Protein AF-0000000077001572 (afdb_homodimer)

Structure (mmCIF, N/CA/C/O backbone):
data_AF-0000000077001572-model_v1
#
loop_
_entity.id
_entity.type
_entity.pdbx_description
1 polymer 'CopG-like DNA-binding protein'
#
loop_
_atom_site.group_PDB
_atom_site.id
_atom_site.type_symbol
_atom_site.label_atom_id
_atom_site.label_alt_id
_atom_site.label_comp_id
_atom_site.label_asym_id
_atom_site.label_entity_id
_atom_site.label_seq_id
_atom_site.pdbx_PDB_ins_code
_atom_site.Cartn_x
_atom_site.Cartn_y
_atom_site.Cartn_z
_atom_site.occupancy
_atom_site.B_iso_or_equiv
_atom_site.auth_seq_id
_atom_site.auth_comp_id
_atom_site.auth_asym_id
_atom_site.auth_atom_id
_atom_site.pdbx_PDB_model_num
ATOM 1 N N . MET A 1 1 ? -14.656 7.445 -9.922 1 76.44 1 MET A N 1
ATOM 2 C CA . MET A 1 1 ? -13.742 8.422 -10.508 1 76.44 1 MET A CA 1
ATOM 3 C C . MET A 1 1 ? -12.438 7.766 -10.93 1 76.44 1 MET A C 1
ATOM 5 O O . MET A 1 1 ? -11.992 6.805 -10.297 1 76.44 1 MET A O 1
ATOM 9 N N . THR A 1 2 ? -11.992 8.07 -12.156 1 86.38 2 THR A N 1
ATOM 10 C CA . THR A 1 2 ? -10.766 7.516 -12.711 1 86.38 2 THR A CA 1
ATOM 11 C C . THR A 1 2 ? -9.586 8.445 -12.461 1 86.38 2 THR A C 1
ATOM 13 O O . THR A 1 2 ? -9.711 9.664 -12.594 1 86.38 2 THR A O 1
ATOM 16 N N . ILE A 1 3 ? -8.57 7.859 -11.906 1 86.81 3 ILE A N 1
ATOM 17 C CA . ILE A 1 3 ? -7.363 8.641 -11.656 1 86.81 3 ILE A CA 1
ATOM 18 C C . ILE A 1 3 ? -6.211 8.086 -12.492 1 86.81 3 ILE A C 1
ATOM 20 O O . ILE A 1 3 ? -6.059 6.871 -12.633 1 86.81 3 ILE A O 1
ATOM 24 N N . SER A 1 4 ? -5.477 9.047 -13.078 1 87.38 4 SER A N 1
ATOM 25 C CA . SER A 1 4 ? -4.301 8.68 -13.859 1 87.38 4 SER A CA 1
ATOM 26 C C . SER A 1 4 ? -3.023 8.828 -13.047 1 87.38 4 SER A C 1
ATOM 28 O O . SER A 1 4 ? -2.791 9.883 -12.438 1 87.38 4 SER A O 1
ATOM 30 N N . ILE A 1 5 ? -2.264 7.727 -13.078 1 87.5 5 ILE A N 1
ATOM 31 C CA . ILE A 1 5 ? -1.011 7.781 -12.336 1 87.5 5 ILE A CA 1
ATOM 32 C C . ILE A 1 5 ? 0.145 7.352 -13.234 1 87.5 5 ILE A C 1
ATOM 34 O O . ILE A 1 5 ? 0.002 6.426 -14.039 1 87.5 5 ILE A O 1
ATOM 38 N N . ARG A 1 6 ? 1.185 8.133 -13.133 1 89 6 ARG A N 1
ATOM 39 C CA . ARG A 1 6 ? 2.408 7.746 -13.82 1 89 6 ARG A CA 1
ATOM 40 C C . ARG A 1 6 ? 3.271 6.844 -12.945 1 89 6 ARG A C 1
ATOM 42 O O . ARG A 1 6 ? 3.658 7.234 -11.844 1 89 6 ARG A O 1
ATOM 49 N N . LEU A 1 7 ? 3.453 5.574 -13.461 1 90.75 7 LEU A N 1
ATOM 50 C CA . LEU A 1 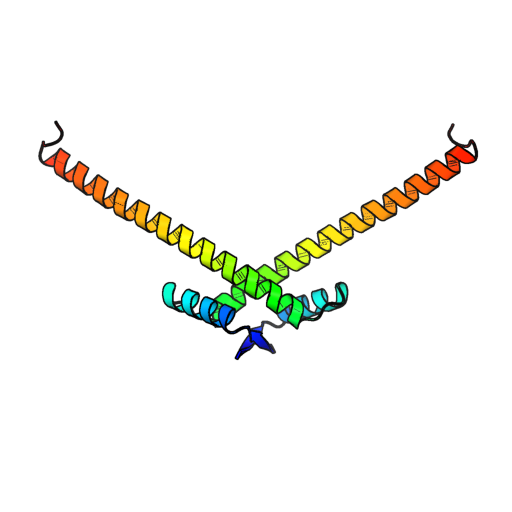7 ? 4.324 4.637 -12.758 1 90.75 7 LEU A CA 1
ATOM 51 C C . LEU A 1 7 ? 5.648 4.473 -13.492 1 90.75 7 LEU A C 1
ATOM 53 O O . LEU A 1 7 ? 5.672 4.316 -14.719 1 90.75 7 LEU A O 1
ATOM 57 N N . PRO A 1 8 ? 6.719 4.582 -12.641 1 92.06 8 PRO A N 1
ATOM 58 C CA . PRO A 1 8 ? 7.984 4.18 -13.266 1 92.06 8 PRO A CA 1
ATOM 59 C C . PRO A 1 8 ? 7.895 2.818 -13.945 1 92.06 8 PRO A C 1
ATOM 61 O O . PRO A 1 8 ? 7.16 1.938 -13.484 1 92.06 8 PRO A O 1
ATOM 64 N N . SER A 1 9 ? 8.664 2.635 -15.008 1 93.62 9 SER A N 1
ATOM 65 C CA . SER A 1 9 ? 8.633 1.415 -15.812 1 93.62 9 SER A CA 1
ATOM 66 C C . SER A 1 9 ? 8.898 0.183 -14.953 1 93.62 9 SER A C 1
ATOM 68 O O . SER A 1 9 ? 8.297 -0.87 -15.164 1 93.62 9 SER A O 1
ATOM 70 N N . GLU A 1 10 ? 9.789 0.346 -14 1 94.75 10 GLU A N 1
ATOM 71 C CA . GLU A 1 10 ? 10.141 -0.772 -13.125 1 94.75 10 GLU A CA 1
ATOM 72 C C . GLU A 1 10 ? 8.945 -1.212 -12.289 1 94.75 10 GLU A C 1
ATOM 74 O O . GLU A 1 10 ? 8.672 -2.408 -12.164 1 94.75 10 GLU A O 1
ATOM 79 N N . LEU A 1 11 ? 8.195 -0.281 -11.758 1 94.38 11 LEU A N 1
ATOM 80 C CA . LEU A 1 11 ? 7.035 -0.6 -10.93 1 94.38 11 LEU A CA 1
ATOM 81 C C . LEU A 1 11 ? 5.918 -1.215 -11.766 1 94.38 11 LEU A C 1
ATOM 83 O O . LEU A 1 11 ? 5.234 -2.137 -11.32 1 94.38 11 LEU A O 1
ATOM 87 N N . GLU A 1 12 ? 5.785 -0.648 -12.914 1 94.38 12 GLU A N 1
ATOM 88 C CA . GLU A 1 12 ? 4.801 -1.218 -13.828 1 94.38 12 GLU A CA 1
ATOM 89 C C . GLU A 1 12 ? 5.137 -2.668 -14.164 1 94.38 12 GLU A C 1
ATOM 91 O O . GLU A 1 12 ? 4.246 -3.52 -14.219 1 94.38 12 GLU A O 1
ATOM 96 N N . ALA A 1 13 ? 6.375 -2.941 -14.422 1 95.75 13 ALA A N 1
ATOM 97 C CA . ALA A 1 13 ? 6.82 -4.297 -14.734 1 95.75 13 ALA A CA 1
ATOM 98 C C . ALA A 1 13 ? 6.566 -5.242 -13.562 1 95.75 13 ALA A C 1
ATOM 100 O O . ALA A 1 13 ? 6.133 -6.379 -13.766 1 95.75 13 ALA A O 1
ATOM 101 N N . ARG A 1 14 ? 6.836 -4.738 -12.414 1 96.81 14 ARG A N 1
ATOM 102 C CA . ARG A 1 14 ? 6.621 -5.547 -11.219 1 96.81 14 ARG A CA 1
ATOM 103 C C . ARG A 1 14 ? 5.141 -5.844 -11.016 1 96.81 14 ARG A C 1
ATOM 105 O O . ARG A 1 14 ? 4.766 -6.969 -10.672 1 96.81 14 ARG A O 1
ATOM 112 N N . LEU A 1 15 ? 4.301 -4.852 -11.25 1 96.44 15 LEU A N 1
ATOM 113 C CA . LEU A 1 15 ? 2.854 -5.027 -11.172 1 96.44 15 LEU A CA 1
ATOM 114 C C . LEU A 1 15 ? 2.371 -6.051 -12.195 1 96.44 15 LEU A C 1
ATOM 116 O O . LEU A 1 15 ? 1.554 -6.918 -11.875 1 96.44 15 LEU A O 1
ATOM 120 N N . ASN A 1 16 ? 2.912 -5.98 -13.406 1 96.06 16 ASN A N 1
ATOM 121 C CA . ASN A 1 16 ? 2.572 -6.926 -14.461 1 96.06 16 ASN A CA 1
ATOM 122 C C . ASN A 1 16 ? 2.959 -8.352 -14.086 1 96.06 16 ASN A C 1
ATOM 124 O O . ASN A 1 16 ? 2.189 -9.289 -14.305 1 96.06 16 ASN A O 1
ATOM 128 N N . ASN A 1 17 ? 4.152 -8.484 -13.562 1 96.62 17 ASN A N 1
ATOM 129 C CA . ASN A 1 17 ? 4.641 -9.797 -13.164 1 96.62 17 ASN A CA 1
ATOM 130 C C . ASN A 1 17 ? 3.787 -10.406 -12.055 1 96.62 17 ASN A C 1
ATOM 132 O O . ASN A 1 17 ? 3.482 -11.602 -12.078 1 96.62 17 ASN A O 1
ATOM 136 N N . LEU A 1 18 ? 3.426 -9.555 -11.062 1 96.19 18 LEU A N 1
ATOM 137 C CA . LEU A 1 18 ? 2.562 -10 -9.977 1 96.19 18 LEU A CA 1
ATOM 138 C C . LEU A 1 18 ? 1.222 -10.492 -10.508 1 96.19 18 LEU A C 1
ATOM 140 O O . LEU A 1 18 ? 0.739 -11.555 -10.102 1 96.19 18 LEU A O 1
ATOM 144 N N . ALA A 1 19 ? 0.628 -9.719 -11.414 1 96.12 19 ALA A N 1
ATOM 145 C CA . ALA A 1 19 ? -0.65 -10.086 -12.016 1 96.12 19 ALA A CA 1
ATOM 146 C C . ALA A 1 19 ? -0.542 -11.398 -12.781 1 96.12 19 ALA A C 1
ATOM 148 O O . ALA A 1 19 ? -1.383 -12.289 -12.617 1 96.12 19 ALA A O 1
ATOM 149 N N . LEU A 1 20 ? 0.527 -11.609 -13.555 1 95.62 20 LEU A N 1
ATOM 150 C CA . LEU A 1 20 ? 0.755 -12.797 -14.375 1 95.62 20 LEU A CA 1
ATOM 151 C C . LEU A 1 20 ? 0.954 -14.031 -13.508 1 95.62 20 LEU A C 1
ATOM 153 O O . LEU A 1 20 ? 0.331 -15.07 -13.742 1 95.62 20 LEU A O 1
ATOM 157 N N . LYS A 1 21 ? 1.735 -13.859 -12.469 1 93.75 21 LYS A N 1
ATOM 158 C CA . LYS A 1 21 ? 2.09 -14.992 -11.617 1 93.75 21 LYS A CA 1
ATOM 159 C C . LYS A 1 21 ? 0.885 -15.469 -10.812 1 93.75 21 LYS A C 1
ATOM 161 O O . LYS A 1 21 ? 0.772 -16.656 -10.5 1 93.75 21 LYS A O 1
ATOM 166 N N . THR A 1 22 ? -0.091 -14.562 -10.523 1 93.44 22 THR A N 1
ATOM 167 C CA . THR A 1 22 ? -1.179 -14.906 -9.609 1 93.44 22 THR A CA 1
ATOM 168 C C . THR A 1 22 ? -2.48 -15.109 -10.375 1 93.44 22 THR A C 1
ATOM 170 O O . THR A 1 22 ? -3.479 -15.562 -9.812 1 93.44 22 THR A O 1
ATOM 173 N N . GLY A 1 23 ? -2.562 -14.711 -11.68 1 95.31 23 GLY A N 1
ATOM 174 C CA . GLY A 1 23 ? -3.773 -14.812 -12.477 1 95.31 23 GLY A CA 1
ATOM 175 C C . GLY A 1 23 ? -4.797 -13.742 -12.148 1 95.31 23 GLY A C 1
ATOM 176 O O . GLY A 1 23 ? -5.98 -13.898 -12.453 1 95.31 23 GLY A O 1
ATOM 177 N N . ARG A 1 24 ? -4.324 -12.797 -11.43 1 94.75 24 ARG A N 1
ATOM 178 C CA . ARG A 1 24 ? -5.18 -11.656 -11.141 1 94.75 24 ARG A CA 1
ATOM 179 C C . ARG A 1 24 ? -4.922 -10.516 -12.117 1 94.75 24 ARG A C 1
ATOM 181 O O . ARG A 1 24 ? -3.973 -10.562 -12.906 1 94.75 24 ARG A O 1
ATOM 188 N N . THR A 1 25 ? -5.738 -9.523 -12.039 1 94.31 25 THR A N 1
ATOM 189 C CA . THR A 1 25 ? -5.559 -8.375 -12.922 1 94.31 25 THR A CA 1
ATOM 190 C C . THR A 1 25 ? -4.734 -7.293 -12.234 1 94.31 25 THR A C 1
ATOM 192 O O . THR A 1 25 ? -4.688 -7.227 -11.008 1 94.31 25 THR A O 1
ATOM 195 N N . LYS A 1 26 ? -4.152 -6.488 -13.008 1 94.19 26 LYS A N 1
ATOM 196 C CA . LYS A 1 26 ? -3.463 -5.312 -12.477 1 94.19 26 LYS A CA 1
ATOM 197 C C . LYS A 1 26 ? -4.422 -4.418 -11.695 1 94.19 26 LYS A C 1
ATOM 199 O O . LYS A 1 26 ? -4.066 -3.885 -10.648 1 94.19 26 LYS A O 1
ATOM 204 N N . SER A 1 27 ? -5.625 -4.305 -12.203 1 91.5 27 SER A N 1
ATOM 205 C CA . SER A 1 27 ? -6.637 -3.467 -11.562 1 91.5 27 SER A CA 1
ATOM 206 C C . SER A 1 27 ? -6.98 -3.982 -10.172 1 91.5 27 SER A C 1
ATOM 208 O O . SER A 1 27 ? -7.215 -3.193 -9.25 1 91.5 27 SER A O 1
ATOM 210 N N . PHE A 1 28 ? -7.066 -5.234 -10.008 1 93.5 28 PHE A N 1
ATOM 211 C CA . PHE A 1 28 ? -7.316 -5.848 -8.711 1 93.5 28 PHE A CA 1
ATOM 212 C C . PHE A 1 28 ? -6.234 -5.461 -7.711 1 93.5 28 PHE A C 1
ATOM 214 O O . PHE A 1 28 ? -6.539 -5.004 -6.605 1 93.5 28 PHE A O 1
ATOM 221 N N . TYR A 1 29 ? -4.977 -5.633 -8.023 1 95.25 29 TYR A N 1
ATOM 222 C CA . TYR A 1 29 ? -3.861 -5.344 -7.133 1 95.25 29 TYR A CA 1
ATOM 223 C C . TYR A 1 29 ? -3.799 -3.859 -6.801 1 95.25 29 TYR A C 1
ATOM 225 O O . TYR A 1 29 ? -3.547 -3.482 -5.652 1 95.25 29 TYR A O 1
ATOM 233 N N . LEU A 1 30 ? -4.008 -3.053 -7.805 1 94.75 30 LEU A N 1
ATOM 234 C CA . LEU A 1 30 ? -3.967 -1.613 -7.566 1 94.75 30 LEU A CA 1
ATOM 235 C C . LEU A 1 30 ? -5.055 -1.194 -6.582 1 94.75 30 LEU A C 1
ATOM 237 O O . LEU A 1 30 ? -4.812 -0.375 -5.695 1 94.75 30 LEU A O 1
ATOM 241 N N . ARG A 1 31 ? -6.184 -1.747 -6.715 1 92.75 31 ARG A N 1
ATOM 242 C CA . ARG A 1 31 ? -7.273 -1.432 -5.797 1 92.75 31 ARG A CA 1
ATOM 243 C C . ARG A 1 31 ? -6.926 -1.848 -4.371 1 92.75 31 ARG A C 1
ATOM 245 O O . ARG A 1 31 ? -7.102 -1.069 -3.432 1 92.75 31 ARG A O 1
ATOM 252 N N . GLU A 1 32 ? -6.465 -3.074 -4.297 1 94.94 32 GLU A N 1
ATOM 253 C CA . GLU A 1 32 ? -6.102 -3.6 -2.984 1 94.94 32 GLU A CA 1
ATOM 254 C C . GLU A 1 32 ? -4.973 -2.787 -2.357 1 94.94 32 GLU A C 1
ATOM 256 O O . GLU A 1 32 ? -5.027 -2.453 -1.172 1 94.94 32 GLU A O 1
ATOM 261 N N . ILE A 1 33 ? -3.984 -2.543 -3.15 1 97.06 33 ILE A N 1
ATOM 262 C CA . ILE A 1 33 ? -2.799 -1.828 -2.693 1 97.06 33 ILE A CA 1
ATOM 263 C C . ILE A 1 33 ? -3.18 -0.409 -2.275 1 97.06 33 ILE A C 1
ATOM 265 O O . ILE A 1 33 ? -2.771 0.062 -1.213 1 97.06 33 ILE A O 1
ATOM 269 N N . ILE A 1 34 ? -3.977 0.235 -3.061 1 96.31 34 ILE A N 1
ATOM 270 C CA . ILE A 1 34 ? -4.332 1.624 -2.787 1 96.31 34 ILE A CA 1
ATOM 271 C C . ILE A 1 34 ? -5.219 1.696 -1.546 1 96.31 34 ILE A C 1
ATOM 273 O O . ILE A 1 34 ? -5.02 2.553 -0.682 1 96.31 34 ILE A O 1
ATOM 277 N N . GLU A 1 35 ? -6.203 0.838 -1.411 1 96.38 35 GLU A N 1
ATOM 278 C CA . GLU A 1 35 ? -7.078 0.814 -0.244 1 96.38 35 GLU A CA 1
ATOM 279 C C . GLU A 1 35 ? -6.285 0.599 1.04 1 96.38 35 GLU A C 1
ATOM 281 O O . GLU A 1 35 ? -6.441 1.347 2.008 1 96.38 35 GLU A O 1
ATOM 286 N N . GLN A 1 36 ? -5.406 -0.374 1.039 1 97 36 GLN A N 1
ATOM 287 C CA . GLN A 1 36 ? -4.586 -0.673 2.209 1 97 36 GLN A CA 1
ATOM 288 C C . GLN A 1 36 ? -3.582 0.444 2.477 1 97 36 GLN A C 1
ATOM 290 O O . GLN A 1 36 ? -3.326 0.793 3.631 1 97 36 GLN A O 1
ATOM 295 N N . GLY A 1 37 ? -3.002 0.96 1.4 1 97.5 37 GLY A N 1
ATOM 296 C CA . GLY A 1 37 ? -2.021 2.027 1.525 1 97.5 37 GLY A CA 1
ATOM 297 C C . GLY A 1 37 ? -2.6 3.307 2.098 1 97.5 37 GLY A C 1
ATOM 298 O O . GLY A 1 37 ? -1.956 3.979 2.906 1 97.5 37 GLY A O 1
ATOM 299 N N . ILE A 1 38 ? -3.836 3.621 1.69 1 96.88 38 ILE A N 1
ATOM 300 C CA . ILE A 1 38 ? -4.508 4.793 2.24 1 96.88 38 ILE A CA 1
ATOM 301 C C . ILE A 1 38 ? -4.766 4.586 3.73 1 96.88 38 ILE A C 1
ATOM 303 O O . ILE A 1 38 ? -4.523 5.484 4.539 1 96.88 38 ILE A O 1
ATOM 307 N N . GLU A 1 39 ? -5.266 3.459 4.129 1 96.5 39 GLU A N 1
ATOM 308 C CA . GLU A 1 39 ? -5.504 3.141 5.531 1 96.5 39 GLU A CA 1
ATOM 309 C C . GLU A 1 39 ? -4.227 3.27 6.352 1 96.5 39 GLU A C 1
ATOM 311 O O . GLU A 1 39 ? -4.23 3.865 7.434 1 96.5 39 GLU A O 1
ATOM 316 N N . ASP A 1 40 ? -3.104 2.754 5.836 1 96.69 40 ASP A N 1
ATOM 317 C CA . ASP A 1 40 ? -1.814 2.814 6.52 1 96.69 40 ASP A CA 1
ATOM 318 C C . ASP A 1 40 ? -1.339 4.258 6.668 1 96.69 40 ASP A C 1
ATOM 320 O O . ASP A 1 40 ? -0.847 4.648 7.73 1 96.69 40 ASP A O 1
ATOM 324 N N . ALA A 1 41 ? -1.495 4.988 5.609 1 95.94 41 ALA A N 1
ATOM 325 C CA . ALA A 1 41 ? -1.074 6.387 5.625 1 95.94 41 ALA A CA 1
ATOM 326 C C . ALA A 1 41 ? -1.91 7.199 6.609 1 95.94 41 ALA A C 1
ATOM 328 O O . ALA A 1 41 ? -1.379 8.047 7.336 1 95.94 41 ALA A O 1
ATOM 329 N N . GLU A 1 42 ? -3.23 6.926 6.617 1 95.88 42 GLU A N 1
ATOM 330 C CA . GLU A 1 42 ? -4.117 7.613 7.551 1 95.88 42 GLU A CA 1
ATO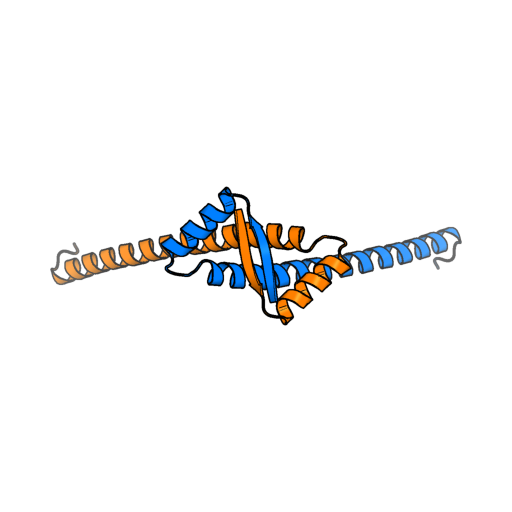M 331 C C . GLU A 1 42 ? -3.762 7.281 9 1 95.88 42 GLU A C 1
ATOM 333 O O . GLU 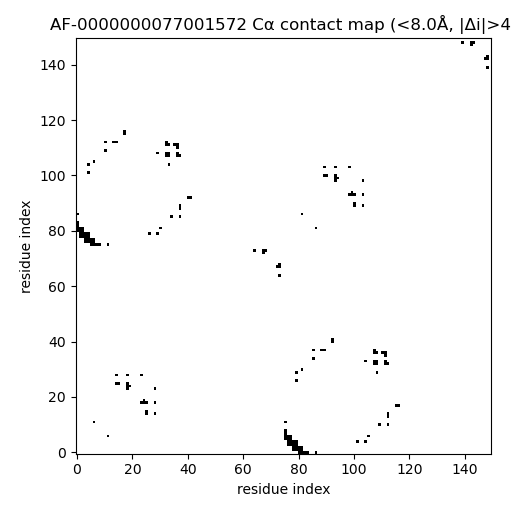A 1 42 ? -3.748 8.164 9.859 1 95.88 42 GLU A O 1
ATOM 338 N N . ASP A 1 43 ? -3.461 6.016 9.227 1 95.44 43 ASP A N 1
ATOM 339 C CA . ASP A 1 43 ? -3.088 5.578 10.57 1 95.44 43 ASP A CA 1
ATOM 340 C C . ASP A 1 43 ? -1.792 6.246 11.031 1 95.44 43 ASP A C 1
ATOM 342 O O . ASP A 1 43 ? -1.679 6.672 12.18 1 95.44 43 ASP A O 1
ATOM 346 N N . TYR A 1 44 ? -0.87 6.23 10.148 1 92.81 44 TYR A N 1
ATOM 347 C CA . TYR A 1 44 ? 0.409 6.863 10.445 1 92.81 44 TYR A CA 1
ATOM 348 C C . TYR A 1 44 ? 0.229 8.344 10.75 1 92.81 44 TYR A C 1
ATOM 350 O O . TYR A 1 44 ? 0.807 8.867 11.703 1 92.81 44 TYR A O 1
ATOM 358 N N . TYR A 1 45 ? -0.595 9.016 9.93 1 91.94 45 TYR A N 1
ATOM 359 C CA . TYR A 1 45 ? -0.836 10.445 10.117 1 91.94 45 TYR A CA 1
ATOM 360 C C . TYR A 1 45 ? -1.521 10.711 11.453 1 91.94 45 TYR A C 1
ATOM 362 O O . TYR A 1 45 ? -1.145 11.633 12.18 1 91.94 45 TYR A O 1
ATOM 370 N N . LEU A 1 46 ? -2.5 9.906 11.781 1 90.06 46 LEU A N 1
ATOM 371 C CA . LEU A 1 46 ? -3.215 10.047 13.047 1 90.06 46 LEU A CA 1
ATOM 372 C C . LEU A 1 46 ? -2.275 9.836 14.227 1 90.06 46 LEU A C 1
ATOM 374 O O . LEU A 1 46 ? -2.328 10.586 15.211 1 90.06 46 LEU A O 1
ATOM 378 N N . ALA A 1 47 ? -1.434 8.891 14.156 1 91.12 47 ALA A N 1
ATOM 379 C CA . ALA A 1 47 ? -0.465 8.617 15.211 1 91.12 47 ALA A CA 1
ATOM 380 C C . ALA A 1 47 ? 0.513 9.781 15.375 1 91.12 47 ALA A C 1
ATOM 382 O O . ALA A 1 47 ? 0.851 10.164 16.5 1 91.12 47 ALA A O 1
ATOM 383 N N . SER A 1 48 ? 0.914 10.312 14.266 1 89.56 48 SER A N 1
ATOM 384 C CA . SER A 1 48 ? 1.837 11.438 14.289 1 89.56 48 SER A CA 1
ATOM 385 C C . SER A 1 48 ? 1.189 12.672 14.906 1 89.56 48 SER A C 1
ATOM 387 O O . SER A 1 48 ? 1.837 13.414 15.656 1 89.56 48 SER A O 1
ATOM 389 N N . GLN A 1 49 ? -0.058 12.867 14.57 1 88.25 49 GLN A N 1
ATOM 390 C CA . GLN A 1 49 ? -0.785 14 15.141 1 88.25 49 GLN A CA 1
ATOM 391 C C . GLN A 1 49 ? -0.901 13.875 16.656 1 88.25 49 GLN A C 1
ATOM 393 O O . GLN A 1 49 ? -0.765 14.867 17.375 1 88.25 49 GLN A O 1
ATOM 398 N N . VAL A 1 50 ? -1.132 12.664 17.094 1 85.94 50 VAL A N 1
ATOM 399 C CA . VAL A 1 50 ? -1.267 12.414 18.516 1 85.94 50 VAL A CA 1
ATOM 400 C C . VAL A 1 50 ? 0.067 12.672 19.219 1 85.94 50 VAL A C 1
ATOM 402 O O . VAL A 1 50 ? 0.108 13.305 20.281 1 85.94 50 VAL A O 1
ATOM 405 N N . ARG A 1 51 ? 1.041 12.211 18.594 1 86.88 51 ARG A N 1
ATOM 406 C CA . ARG A 1 51 ? 2.375 12.406 19.156 1 86.88 51 ARG A CA 1
ATOM 407 C C . ARG A 1 51 ? 2.727 13.891 19.219 1 86.88 51 ARG A C 1
ATOM 409 O O . ARG A 1 51 ? 3.311 14.352 20.203 1 86.88 51 ARG A O 1
ATOM 416 N N . GLU A 1 52 ? 2.365 14.578 18.234 1 86.69 52 GLU A N 1
ATOM 417 C CA . GLU A 1 52 ? 2.635 16.016 18.188 1 86.69 52 GLU A CA 1
ATOM 418 C C . GLU A 1 52 ? 1.851 16.75 19.281 1 86.69 52 GLU A C 1
ATOM 420 O O . GLU A 1 52 ? 2.379 17.656 19.922 1 86.69 52 GLU A O 1
ATOM 425 N N . ARG A 1 53 ? 0.647 16.328 19.453 1 87.31 53 ARG A N 1
ATOM 426 C CA . ARG A 1 53 ? -0.185 16.938 20.484 1 87.31 53 ARG A CA 1
ATOM 427 C C . ARG A 1 53 ? 0.38 16.656 21.875 1 87.31 53 ARG A C 1
ATOM 429 O O . ARG A 1 53 ? 0.393 17.547 22.734 1 87.31 53 ARG A O 1
ATOM 436 N N . ILE A 1 54 ? 0.865 15.453 22.062 1 85.94 54 ILE A N 1
ATOM 437 C CA . ILE A 1 54 ? 1.462 15.078 23.328 1 85.94 54 ILE A CA 1
ATOM 438 C C . ILE A 1 54 ? 2.727 15.898 23.578 1 85.94 54 ILE A C 1
ATOM 440 O O . ILE A 1 54 ? 2.934 16.422 24.672 1 85.94 54 ILE A O 1
ATOM 444 N N . ARG A 1 55 ? 3.502 16.062 22.562 1 85.88 55 ARG A N 1
ATOM 445 C CA . ARG A 1 55 ? 4.746 16.812 22.641 1 85.88 55 ARG A CA 1
ATOM 446 C C . ARG A 1 55 ? 4.473 18.281 22.953 1 85.88 55 ARG A C 1
ATOM 448 O O . ARG A 1 55 ? 5.16 18.891 23.781 1 85.88 55 ARG A O 1
ATOM 455 N N . LYS A 1 56 ? 3.533 18.875 22.266 1 86.75 56 LYS A N 1
ATOM 456 C CA . LYS A 1 56 ? 3.174 20.266 22.484 1 86.75 56 LYS A CA 1
ATOM 457 C C . LYS A 1 56 ? 2.586 20.469 23.891 1 86.75 56 LYS A C 1
ATOM 459 O O . LYS A 1 56 ? 2.855 21.469 24.547 1 86.75 56 LYS A O 1
ATOM 464 N N . GLY A 1 57 ? 1.744 19.484 24.203 1 83.44 57 GLY A N 1
ATOM 465 C CA . GLY A 1 57 ? 1.214 19.547 25.547 1 83.44 57 GLY A CA 1
ATOM 466 C C . GLY A 1 57 ? 2.287 19.438 26.625 1 83.44 57 GLY A C 1
ATOM 467 O O . GLY A 1 57 ? 2.27 20.188 27.609 1 83.44 57 GLY A O 1
ATOM 468 N N . ASN A 1 58 ? 3.16 18.516 26.469 1 79.44 58 ASN A N 1
ATOM 469 C CA . ASN A 1 58 ? 4.27 18.359 27.391 1 79.44 58 ASN A CA 1
ATOM 470 C C . ASN A 1 58 ? 5.184 19.578 27.406 1 79.44 58 ASN A C 1
ATOM 472 O O . ASN A 1 58 ? 5.68 19.984 28.453 1 79.44 58 ASN A O 1
ATOM 476 N N . ALA A 1 59 ? 5.379 20.109 26.281 1 79.62 59 ALA A N 1
ATOM 477 C CA . ALA A 1 59 ? 6.191 21.328 26.188 1 79.62 59 ALA A CA 1
ATOM 478 C C . ALA A 1 59 ? 5.547 22.484 26.938 1 79.62 59 ALA A C 1
ATOM 480 O O . ALA A 1 59 ? 6.242 23.25 27.609 1 79.62 59 ALA A O 1
ATOM 481 N N . THR A 1 60 ? 4.281 22.562 26.797 1 81.12 60 THR A N 1
ATOM 482 C CA . THR A 1 60 ? 3.535 23.594 27.516 1 81.12 60 THR A CA 1
ATOM 483 C C . THR A 1 60 ? 3.607 23.359 29.016 1 81.12 60 THR A C 1
ATOM 485 O O . THR A 1 60 ? 3.775 24.297 29.797 1 81.12 60 THR A O 1
ATOM 488 N N . PHE A 1 61 ? 3.547 22.094 29.344 1 77 61 PHE A N 1
ATOM 489 C CA . P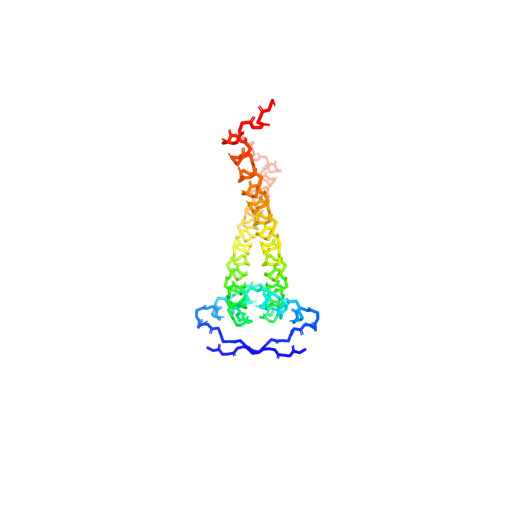HE A 1 61 ? 3.615 21.734 30.766 1 77 61 PHE A CA 1
ATOM 490 C C . PHE A 1 61 ? 5.008 22 31.312 1 77 61 PHE A C 1
ATOM 492 O O . PHE A 1 61 ? 5.148 22.531 32.438 1 77 61 PHE A O 1
ATOM 499 N N . TYR A 1 62 ? 5.918 21.719 30.688 1 73.81 62 TYR A N 1
ATOM 500 C CA . TYR A 1 62 ? 7.289 21.953 31.125 1 73.81 62 TYR A CA 1
ATOM 501 C C . TYR A 1 62 ? 7.57 23.453 31.219 1 73.81 62 TYR A C 1
ATOM 503 O O . TYR A 1 62 ? 8.211 23.906 32.188 1 73.81 62 TYR A O 1
ATOM 511 N N . SER A 1 63 ? 7.098 24.094 30.219 1 79.44 63 SER A N 1
ATOM 512 C CA . SER A 1 63 ? 7.262 25.531 30.25 1 79.44 63 SER A CA 1
ATOM 513 C C . SER A 1 63 ? 6.559 26.156 31.453 1 79.44 63 SER A C 1
ATOM 515 O O . SER A 1 63 ? 7.105 27.031 32.125 1 79.44 63 SER A O 1
ATOM 517 N N . SER A 1 64 ? 5.5 25.625 31.734 1 81.25 64 SER A N 1
ATOM 518 C CA . SER A 1 64 ? 4.773 26.109 32.906 1 81.25 64 SER A CA 1
ATOM 519 C C . SER A 1 64 ? 5.488 25.734 34.188 1 81.25 64 SER A C 1
ATOM 521 O O . SER A 1 64 ? 5.598 26.547 35.094 1 81.25 64 SER A O 1
ATOM 523 N N . GLU A 1 65 ? 5.934 24.547 34.281 1 76 65 GLU A N 1
ATOM 524 C CA . GLU A 1 65 ? 6.664 24.078 35.438 1 76 65 GLU A CA 1
ATOM 525 C C . GLU A 1 65 ? 7.961 24.875 35.625 1 76 65 GLU A C 1
ATOM 527 O O . GLU A 1 65 ? 8.305 25.25 36.75 1 76 65 GLU A O 1
ATOM 532 N N . GLU A 1 66 ? 8.617 25.031 34.562 1 75.62 66 GLU A N 1
ATOM 533 C CA . GLU A 1 66 ? 9.867 25.797 34.594 1 75.62 66 GLU A CA 1
ATOM 534 C C . GLU A 1 66 ? 9.617 27.234 35.031 1 75.62 66 GLU A C 1
ATOM 536 O O . GLU A 1 66 ? 10.375 27.781 35.812 1 75.62 66 GLU A O 1
ATOM 541 N N . VAL A 1 67 ? 8.602 27.797 34.5 1 74.25 67 VAL A N 1
ATOM 542 C CA . VAL A 1 67 ? 8.227 29.156 34.875 1 74.25 67 VAL A CA 1
ATOM 543 C C . VAL A 1 67 ? 7.832 29.203 36.375 1 74.25 67 VAL A C 1
ATOM 545 O O . VAL A 1 67 ? 8.25 30.094 37.094 1 74.25 67 VAL A O 1
ATOM 548 N N . ARG A 1 68 ? 7.152 28.156 36.781 1 81.75 68 ARG A N 1
ATOM 549 C CA . ARG A 1 68 ? 6.762 28.078 38.188 1 81.75 68 ARG A CA 1
ATOM 550 C C . ARG A 1 68 ? 7.98 27.906 39.094 1 81.75 68 ARG A C 1
ATOM 552 O O . ARG A 1 68 ? 8.078 28.547 40.156 1 81.75 68 ARG A O 1
ATOM 559 N N . LYS A 1 69 ? 8.852 27.156 38.719 1 81.31 69 LYS A N 1
ATOM 560 C CA . LYS A 1 69 ? 10.078 26.922 39.469 1 81.31 69 LYS A CA 1
ATOM 561 C C . LYS A 1 69 ? 10.898 28.219 39.594 1 81.31 69 LYS A C 1
ATOM 563 O O . LYS A 1 69 ? 11.398 28.547 40.656 1 81.31 69 LYS A O 1
ATOM 568 N N . GLU A 1 70 ? 10.945 28.859 38.562 1 78.81 70 GLU A N 1
ATOM 569 C CA . GLU A 1 70 ? 11.734 30.094 38.531 1 78.81 70 GLU A CA 1
ATOM 570 C C . GLU A 1 70 ? 11.117 31.172 39.406 1 78.81 70 GLU A C 1
ATOM 572 O O . GLU A 1 70 ? 11.844 31.984 40 1 78.81 70 GLU A O 1
ATOM 577 N N . LEU A 1 71 ? 9.898 31.109 39.438 1 83.25 71 LEU A N 1
ATOM 578 C CA . LEU A 1 71 ? 9.203 32.094 40.25 1 83.25 71 LEU A CA 1
ATOM 579 C C . LEU A 1 71 ? 9.039 31.625 41.688 1 83.25 71 LEU A C 1
ATOM 581 O O . LEU A 1 71 ? 8.5 32.375 42.531 1 83.25 71 LEU A O 1
ATOM 585 N N . GLY A 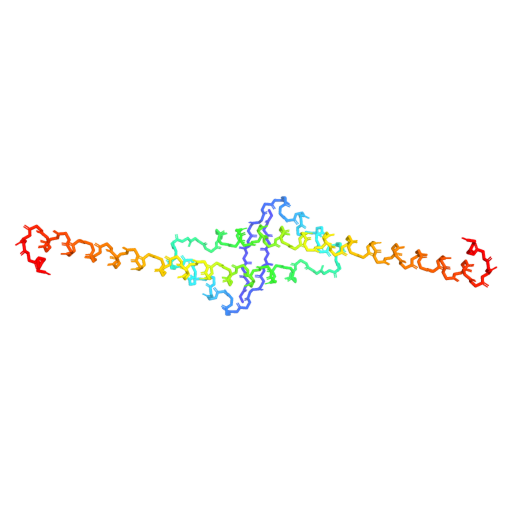1 72 ? 9.445 30.453 41.938 1 79.06 72 GLY A N 1
ATOM 586 C CA . GLY A 1 72 ? 9.391 29.953 43.312 1 79.06 72 GLY A CA 1
ATOM 587 C C . GLY A 1 72 ? 8.008 29.453 43.719 1 79.06 72 GLY A C 1
ATOM 588 O O . GLY A 1 72 ? 7.637 29.5 44.875 1 79.06 72 GLY A O 1
ATOM 589 N N . LEU A 1 73 ? 7.355 29.266 42.812 1 75.19 73 LEU A N 1
ATOM 590 C CA . LEU A 1 73 ? 5.973 28.891 43.094 1 75.19 73 LEU A CA 1
ATOM 591 C C . LEU A 1 73 ? 5.836 27.375 43.25 1 75.19 73 LEU A C 1
ATOM 593 O O . LEU A 1 73 ? 4.723 26.859 43.344 1 75.19 73 LEU A O 1
ATOM 597 N N . ASP A 1 74 ? 6.863 26.656 43.031 1 69.56 74 ASP A N 1
ATOM 598 C CA . ASP A 1 74 ? 6.84 25.203 43.219 1 69.56 74 ASP A CA 1
ATOM 599 C C . ASP A 1 74 ? 6.68 24.828 44.688 1 69.56 74 ASP A C 1
ATOM 601 O O . ASP A 1 74 ? 7.5 25.219 45.531 1 69.56 74 ASP A O 1
ATOM 605 N N . ASP A 1 75 ? 5.609 25.062 45.406 1 52.25 75 ASP A N 1
ATOM 606 C CA . ASP A 1 75 ? 5.562 24.453 46.719 1 52.25 75 ASP A CA 1
ATOM 607 C C . ASP A 1 75 ? 5.57 22.922 46.625 1 52.25 75 ASP A C 1
ATOM 609 O O . ASP A 1 75 ? 4.98 22.359 45.719 1 52.25 75 ASP A O 1
ATOM 613 N N . MET B 1 1 ? 5.316 5.23 -17.812 1 76.31 1 MET B N 1
ATOM 614 C CA . MET B 1 1 ? 4.023 4.789 -18.328 1 76.31 1 MET B CA 1
ATOM 615 C C . MET B 1 1 ? 2.895 5.207 -17.391 1 76.31 1 MET B C 1
ATOM 617 O O . MET B 1 1 ? 3.08 5.273 -16.172 1 76.31 1 MET B O 1
ATOM 621 N N . THR B 1 2 ? 1.832 5.758 -17.969 1 86.38 2 THR B N 1
ATOM 622 C CA . THR B 1 2 ? 0.673 6.223 -17.219 1 86.38 2 THR B CA 1
ATOM 623 C C . THR B 1 2 ? -0.397 5.137 -17.156 1 86.38 2 THR B C 1
ATOM 625 O O . THR B 1 2 ? -0.656 4.449 -18.141 1 86.38 2 THR B O 1
ATOM 628 N N . ILE B 1 3 ? -0.81 4.898 -15.945 1 86.62 3 ILE B N 1
ATOM 629 C CA . ILE B 1 3 ? -1.866 3.908 -15.75 1 86.62 3 ILE B CA 1
ATOM 630 C C . ILE B 1 3 ? -3.113 4.59 -15.195 1 86.62 3 ILE B C 1
ATOM 632 O O . ILE B 1 3 ? -3.016 5.465 -14.328 1 86.62 3 ILE B O 1
ATOM 636 N N . SER B 1 4 ? -4.242 4.188 -15.789 1 87.44 4 SER B N 1
ATOM 637 C CA . SER B 1 4 ? -5.523 4.699 -15.32 1 87.44 4 SER B CA 1
ATOM 638 C C . SER B 1 4 ? -6.195 3.717 -14.367 1 87.44 4 SER B C 1
ATOM 640 O O . SER B 1 4 ? -6.32 2.531 -14.68 1 87.44 4 SER B O 1
ATOM 642 N N . ILE B 1 5 ? -6.578 4.309 -13.211 1 87.44 5 ILE B N 1
ATOM 643 C CA . ILE B 1 5 ? -7.242 3.447 -12.234 1 87.44 5 ILE B CA 1
ATOM 644 C C . ILE B 1 5 ? -8.555 4.082 -11.797 1 87.44 5 ILE B C 1
ATOM 646 O O . ILE B 1 5 ? -8.641 5.301 -11.633 1 87.44 5 ILE B O 1
ATOM 650 N N . ARG B 1 6 ? -9.547 3.238 -11.773 1 89 6 ARG B N 1
ATOM 651 C CA . ARG B 1 6 ? -10.82 3.688 -11.219 1 89 6 ARG B CA 1
ATOM 652 C C . ARG B 1 6 ? -10.875 3.455 -9.719 1 89 6 ARG B C 1
ATOM 654 O O . ARG B 1 6 ? -10.727 2.322 -9.25 1 89 6 ARG B O 1
ATOM 661 N N . LEU B 1 7 ? -10.992 4.605 -8.984 1 90.75 7 LEU B N 1
ATOM 662 C CA . LEU B 1 7 ? -11.133 4.52 -7.531 1 90.75 7 LEU B CA 1
ATOM 663 C C . LEU B 1 7 ? -12.562 4.82 -7.102 1 90.75 7 LEU B C 1
ATOM 665 O O . LEU B 1 7 ? -13.172 5.781 -7.582 1 90.75 7 LEU B O 1
ATOM 669 N N . PRO B 1 8 ? -13.039 3.893 -6.211 1 92.12 8 PRO B N 1
ATOM 670 C CA . PRO B 1 8 ? -14.305 4.293 -5.594 1 92.12 8 PRO B CA 1
ATOM 671 C C . PRO B 1 8 ? -14.258 5.703 -5.012 1 92.12 8 PRO B C 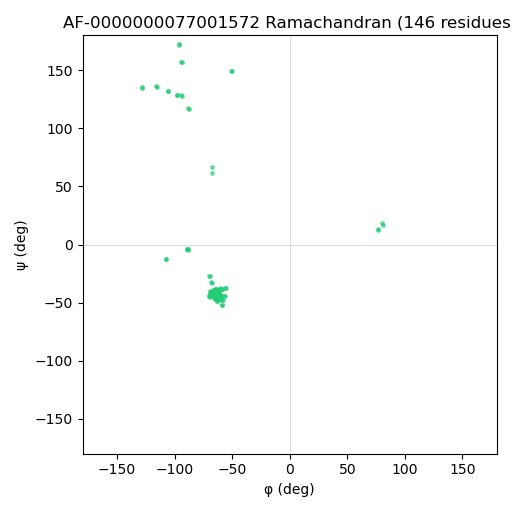1
ATOM 673 O O . PRO B 1 8 ? -13.203 6.145 -4.539 1 92.12 8 PRO B O 1
ATOM 676 N N . SER B 1 9 ? -15.391 6.383 -5.02 1 93.62 9 SER B N 1
ATOM 677 C CA . SER B 1 9 ? -15.492 7.766 -4.566 1 93.62 9 SER B CA 1
ATOM 678 C C . SER B 1 9 ? -14.977 7.922 -3.141 1 93.62 9 SER B C 1
ATOM 680 O O . SER B 1 9 ? -14.328 8.922 -2.812 1 93.62 9 SER B O 1
ATOM 682 N N . GLU B 1 10 ? -15.258 6.926 -2.326 1 94.81 10 GLU B N 1
ATOM 683 C CA . GLU B 1 10 ? -14.836 6.973 -0.93 1 94.81 10 GLU B CA 1
ATOM 684 C C . GLU B 1 10 ? -13.312 6.969 -0.817 1 94.81 10 GLU B C 1
ATOM 686 O O . GLU B 1 10 ? -12.742 7.746 -0.049 1 94.81 10 GLU B O 1
ATOM 691 N N . LEU B 1 11 ? -12.648 6.152 -1.588 1 94.5 11 LEU B N 1
ATOM 692 C CA . LEU B 1 11 ? -11.188 6.066 -1.545 1 94.5 11 LEU B CA 1
ATOM 693 C C . LEU B 1 11 ? -10.555 7.336 -2.094 1 94.5 11 LEU B C 1
ATOM 695 O O . LEU B 1 11 ? -9.539 7.805 -1.569 1 94.5 11 LEU B O 1
ATOM 699 N N . GLU B 1 12 ? -11.156 7.797 -3.129 1 94.5 12 GLU B N 1
ATOM 700 C CA . GLU B 1 12 ? -10.672 9.062 -3.682 1 94.5 12 GLU B CA 1
ATOM 701 C C . GLU B 1 12 ? -10.773 10.188 -2.656 1 94.5 12 GLU B C 1
ATOM 703 O O . GLU B 1 12 ? -9.859 11.008 -2.537 1 94.5 12 GLU B O 1
ATOM 708 N N . ALA B 1 13 ? -11.859 10.25 -1.952 1 95.81 13 ALA B N 1
ATOM 709 C CA . ALA B 1 13 ? -12.062 11.273 -0.927 1 95.81 13 ALA B CA 1
ATOM 710 C C . ALA B 1 13 ? -11.023 11.141 0.187 1 95.81 13 ALA B C 1
ATOM 712 O O . ALA B 1 13 ? -10.492 12.141 0.667 1 95.81 13 ALA B O 1
ATOM 713 N N . ARG B 1 14 ? -10.797 9.93 0.542 1 96.88 14 ARG B N 1
ATOM 714 C CA . ARG B 1 14 ? -9.812 9.68 1.595 1 96.88 14 ARG B CA 1
ATOM 715 C C . ARG B 1 14 ? -8.414 10.094 1.147 1 96.88 14 ARG B C 1
ATOM 717 O O . ARG B 1 14 ? -7.66 10.688 1.919 1 96.88 14 ARG B O 1
ATOM 724 N N . LEU B 1 15 ? -8.086 9.781 -0.103 1 96.5 15 LEU B N 1
ATOM 725 C CA . LEU B 1 15 ? -6.805 10.188 -0.673 1 96.5 15 LEU B CA 1
ATOM 726 C C . LEU B 1 15 ? -6.684 11.711 -0.703 1 96.5 15 LEU B C 1
ATOM 728 O O . LEU B 1 15 ? -5.637 12.258 -0.353 1 96.5 15 LEU B O 1
ATOM 732 N N . ASN B 1 16 ? -7.766 12.398 -1.07 1 96.06 16 ASN B N 1
ATOM 733 C CA . ASN B 1 16 ? -7.801 13.859 -1.101 1 96.06 16 ASN B CA 1
ATOM 734 C C . ASN B 1 16 ? -7.586 14.453 0.288 1 96.06 16 ASN B C 1
ATOM 736 O O . ASN B 1 16 ? -6.836 15.422 0.445 1 96.06 16 ASN B O 1
ATOM 740 N N . ASN B 1 17 ? -8.273 13.883 1.242 1 96.75 17 ASN B N 1
ATOM 741 C CA . ASN B 1 17 ? -8.156 14.359 2.615 1 96.75 17 ASN B CA 1
ATOM 742 C C . ASN B 1 17 ? -6.738 14.188 3.154 1 96.75 17 ASN B C 1
ATOM 744 O O . ASN B 1 17 ? -6.215 15.07 3.828 1 96.75 17 ASN B O 1
ATOM 748 N N . LEU B 1 18 ? -6.141 13.008 2.855 1 96.31 18 LEU B N 1
ATOM 749 C CA . LEU B 1 18 ? -4.766 12.742 3.264 1 96.31 18 LEU B CA 1
ATOM 750 C C . LEU B 1 18 ? -3.812 13.766 2.664 1 96.31 18 LEU B C 1
ATOM 752 O O . LEU B 1 18 ? -2.951 14.305 3.363 1 96.31 18 LEU B O 1
ATOM 756 N N . ALA B 1 19 ? -3.965 14.031 1.375 1 96.19 19 ALA B N 1
ATOM 757 C CA . ALA B 1 19 ? -3.133 15.016 0.679 1 96.19 19 ALA B CA 1
ATOM 758 C C . ALA B 1 19 ? -3.291 16.406 1.291 1 96.19 19 ALA B C 1
ATOM 760 O O . ALA B 1 19 ? -2.299 17.078 1.568 1 96.19 19 ALA B O 1
ATOM 761 N N . LEU B 1 20 ? -4.52 16.844 1.602 1 95.81 20 LEU B N 1
ATOM 762 C CA . LEU B 1 20 ? -4.844 18.156 2.148 1 95.81 20 LEU B CA 1
ATOM 763 C C . LEU B 1 20 ? -4.266 18.312 3.549 1 95.81 20 LEU B C 1
ATOM 765 O O . LEU B 1 20 ? -3.619 19.328 3.846 1 95.81 20 LEU B O 1
ATOM 769 N N . LYS B 1 21 ? -4.422 17.281 4.344 1 93.94 21 LYS B N 1
ATOM 770 C CA . LYS B 1 21 ? -4.004 17.344 5.742 1 93.94 21 LYS B CA 1
ATOM 771 C C . LYS B 1 21 ? -2.482 17.391 5.859 1 93.94 21 LYS B C 1
ATOM 773 O O . LYS B 1 21 ? -1.946 18 6.789 1 93.94 21 LYS B O 1
ATOM 778 N N . THR B 1 22 ? -1.751 16.828 4.855 1 93.62 22 THR B N 1
ATOM 779 C CA . THR B 1 22 ? -0.306 16.688 4.992 1 93.62 22 THR B CA 1
ATOM 780 C C . THR B 1 22 ? 0.428 17.672 4.098 1 93.62 22 THR B C 1
ATOM 782 O O . THR B 1 22 ? 1.651 17.797 4.18 1 93.62 22 THR B O 1
ATOM 785 N N . GLY B 1 23 ? -0.251 18.344 3.135 1 95.5 23 GLY B N 1
ATOM 786 C CA . GLY B 1 23 ? 0.369 19.266 2.199 1 95.5 23 GLY B CA 1
ATOM 787 C C . GLY B 1 23 ? 1.121 18.578 1.081 1 95.5 23 GLY B C 1
ATOM 788 O O . GLY B 1 23 ? 1.99 19.172 0.443 1 95.5 23 GLY B O 1
ATOM 789 N N . ARG B 1 24 ? 0.85 17.312 1.001 1 95 24 ARG B N 1
ATOM 790 C CA . ARG B 1 24 ? 1.429 16.547 -0.1 1 95 24 ARG B CA 1
ATOM 791 C C . ARG B 1 24 ? 0.443 16.422 -1.256 1 95 24 ARG B C 1
ATOM 793 O O . ARG B 1 24 ? -0.729 16.781 -1.122 1 95 24 ARG B O 1
ATOM 800 N N . THR B 1 25 ? 0.932 15.914 -2.336 1 94.38 25 THR B N 1
ATOM 801 C CA . THR B 1 25 ? 0.056 15.727 -3.486 1 94.38 25 THR B CA 1
ATOM 802 C C . THR B 1 25 ? -0.534 14.32 -3.492 1 94.38 25 THR B C 1
ATOM 804 O O . THR B 1 25 ? 0.042 13.391 -2.912 1 94.38 25 THR B O 1
ATOM 807 N N . LYS B 1 26 ? -1.61 14.188 -4.137 1 94.25 26 LYS B N 1
ATOM 808 C CA . LYS B 1 26 ? -2.193 12.867 -4.352 1 94.25 26 LYS B CA 1
ATOM 809 C C . LYS B 1 26 ? -1.219 11.953 -5.09 1 94.25 26 LYS B C 1
ATOM 811 O O . LYS B 1 26 ? -1.105 10.766 -4.766 1 94.25 26 LYS B O 1
ATOM 816 N N . SER B 1 27 ? -0.508 12.516 -6.035 1 91.62 27 SER B N 1
ATOM 817 C CA . SER B 1 27 ? 0.451 11.75 -6.824 1 91.62 27 SER B CA 1
ATOM 818 C C . SER B 1 27 ? 1.571 11.195 -5.953 1 91.62 27 SER B C 1
ATOM 820 O O . SER B 1 27 ? 2.043 10.078 -6.172 1 91.62 27 SER B O 1
ATOM 822 N N . PHE B 1 28 ? 2.023 11.953 -5.035 1 93.5 28 PHE B N 1
ATOM 823 C CA . PHE B 1 28 ? 3.043 11.516 -4.09 1 93.5 28 PHE B CA 1
ATOM 824 C C . PHE B 1 28 ? 2.57 10.289 -3.316 1 93.5 28 PHE B C 1
ATOM 826 O O . PHE B 1 28 ? 3.275 9.281 -3.254 1 93.5 28 PHE B O 1
ATOM 833 N N . TYR B 1 29 ? 1.411 10.312 -2.701 1 95.38 29 TYR B N 1
ATOM 834 C CA . TYR B 1 29 ? 0.879 9.227 -1.893 1 95.38 29 TYR B CA 1
ATOM 835 C C . TYR B 1 29 ? 0.637 7.98 -2.742 1 95.38 29 TYR B C 1
ATOM 837 O O . TYR B 1 29 ? 0.926 6.863 -2.312 1 95.38 29 TYR B O 1
ATOM 845 N N . LEU B 1 30 ? 0.101 8.188 -3.914 1 94.75 30 LEU B N 1
ATOM 846 C CA . LEU B 1 30 ? -0.157 7.047 -4.789 1 94.75 30 LEU B CA 1
ATOM 847 C C . LEU B 1 30 ? 1.143 6.34 -5.156 1 94.75 30 LEU B C 1
ATOM 849 O O . LEU B 1 30 ? 1.201 5.105 -5.164 1 94.75 30 LEU B O 1
ATOM 853 N N . ARG B 1 31 ? 2.141 7.086 -5.414 1 92.81 31 ARG B N 1
ATOM 854 C CA . ARG B 1 31 ? 3.432 6.488 -5.742 1 92.81 31 ARG B CA 1
ATOM 855 C C . ARG B 1 31 ? 3.975 5.68 -4.57 1 92.81 31 ARG B C 1
ATOM 857 O O . ARG B 1 31 ? 4.414 4.543 -4.746 1 92.81 31 ARG B O 1
ATOM 864 N N . GLU B 1 32 ? 3.926 6.336 -3.434 1 94.94 32 GLU B N 1
ATOM 865 C CA . GLU B 1 32 ? 4.426 5.676 -2.232 1 94.94 32 GLU B CA 1
ATOM 866 C C . GLU B 1 32 ? 3.619 4.418 -1.918 1 94.94 32 GLU B C 1
ATOM 868 O O . GLU B 1 32 ? 4.188 3.373 -1.594 1 94.94 32 GLU B O 1
ATOM 873 N N . ILE B 1 33 ? 2.342 4.566 -1.973 1 97.06 33 ILE B N 1
ATOM 874 C CA . ILE B 1 33 ? 1.425 3.48 -1.645 1 97.06 33 ILE B CA 1
ATOM 875 C C . ILE B 1 33 ? 1.611 2.332 -2.633 1 97.06 33 ILE B C 1
ATOM 877 O O . ILE B 1 33 ? 1.706 1.169 -2.232 1 97.06 33 ILE B O 1
ATOM 881 N N . ILE B 1 34 ? 1.715 2.639 -3.877 1 96.25 34 ILE B N 1
ATOM 882 C CA . ILE B 1 34 ? 1.812 1.605 -4.902 1 96.25 34 ILE B CA 1
ATOM 883 C C . ILE B 1 34 ? 3.16 0.897 -4.793 1 96.25 34 ILE B C 1
ATOM 885 O O . ILE B 1 34 ? 3.23 -0.332 -4.867 1 96.25 34 ILE B O 1
ATOM 889 N N . GLU B 1 35 ? 4.246 1.611 -4.629 1 96.38 35 GLU B N 1
ATOM 890 C CA . GLU B 1 35 ? 5.574 1.018 -4.484 1 96.38 35 GLU B CA 1
ATOM 891 C C . GLU B 1 35 ? 5.625 0.065 -3.295 1 96.38 35 GLU B C 1
ATOM 893 O O . GLU B 1 35 ? 6.074 -1.076 -3.424 1 96.38 35 GLU B O 1
ATOM 898 N N . GLN B 1 36 ? 5.133 0.497 -2.162 1 97 36 GLN B N 1
ATOM 899 C CA . GLN B 1 36 ? 5.125 -0.325 -0.957 1 97 36 GLN B CA 1
ATOM 900 C C . GLN B 1 36 ? 4.164 -1.502 -1.1 1 97 36 GLN B C 1
ATOM 902 O O . GLN B 1 36 ? 4.461 -2.609 -0.645 1 97 36 GLN B O 1
ATOM 907 N N . GLY B 1 37 ? 3.008 -1.23 -1.697 1 97.5 37 GLY B N 1
ATOM 908 C CA . GLY B 1 37 ? 2.006 -2.268 -1.884 1 97.5 37 GLY B CA 1
ATOM 909 C C . GLY B 1 37 ? 2.467 -3.387 -2.799 1 97.5 37 GLY B C 1
ATOM 910 O O . GLY B 1 37 ? 2.188 -4.559 -2.543 1 97.5 37 GLY B O 1
ATOM 911 N N . ILE B 1 38 ? 3.203 -3.006 -3.85 1 96.81 38 ILE B N 1
ATOM 912 C CA . ILE B 1 38 ? 3.754 -4.016 -4.746 1 96.81 38 ILE B CA 1
ATOM 913 C C . ILE B 1 38 ? 4.781 -4.863 -4 1 96.81 38 ILE B C 1
ATOM 915 O O . ILE B 1 38 ? 4.777 -6.094 -4.109 1 96.81 38 ILE B O 1
ATOM 919 N N . GLU B 1 39 ? 5.668 -4.266 -3.264 1 96.5 39 GLU B N 1
ATOM 920 C CA . GLU B 1 39 ? 6.664 -4.984 -2.471 1 96.5 39 GLU B CA 1
ATOM 921 C C . GLU B 1 39 ? 5.996 -5.953 -1.5 1 96.5 39 GLU B C 1
ATOM 923 O O . GLU B 1 39 ? 6.406 -7.113 -1.394 1 96.5 39 GLU B O 1
ATOM 928 N N . ASP B 1 40 ? 4.938 -5.523 -0.824 1 96.62 40 ASP B N 1
ATOM 929 C CA . ASP B 1 40 ? 4.207 -6.352 0.13 1 96.62 40 ASP B CA 1
ATOM 930 C C . ASP B 1 40 ? 3.541 -7.535 -0.567 1 96.62 40 ASP B C 1
ATOM 932 O O . ASP B 1 40 ? 3.584 -8.664 -0.069 1 96.62 40 ASP B O 1
ATOM 936 N N . ALA B 1 41 ? 2.943 -7.246 -1.681 1 95.88 41 ALA B N 1
ATOM 937 C CA . ALA B 1 41 ? 2.266 -8.289 -2.441 1 95.88 41 ALA B CA 1
ATOM 938 C C . ALA B 1 41 ? 3.26 -9.328 -2.957 1 95.88 41 ALA B C 1
ATOM 940 O O . ALA B 1 41 ? 2.984 -10.531 -2.926 1 95.88 41 ALA B O 1
ATOM 941 N N . GLU B 1 42 ? 4.414 -8.828 -3.439 1 95.69 42 GLU B N 1
ATOM 942 C CA . GLU B 1 42 ? 5.457 -9.734 -3.918 1 95.69 42 GLU B CA 1
ATOM 943 C C . GLU B 1 42 ? 5.988 -10.617 -2.789 1 95.69 42 GLU B C 1
ATOM 945 O O . GLU B 1 42 ? 6.203 -11.812 -2.98 1 95.69 42 GLU B O 1
ATOM 950 N N . ASP B 1 43 ? 6.16 -10.008 -1.628 1 95.38 43 ASP B N 1
ATOM 951 C CA . ASP B 1 43 ? 6.645 -10.75 -0.468 1 95.38 43 ASP B CA 1
ATOM 952 C C . ASP B 1 43 ? 5.648 -11.828 -0.051 1 95.38 43 ASP B C 1
ATOM 954 O O . ASP B 1 43 ? 6.039 -12.953 0.274 1 95.38 43 ASP B O 1
ATOM 958 N N . TYR B 1 44 ? 4.434 -11.414 -0.006 1 92.5 44 TYR B N 1
ATOM 959 C CA . TYR B 1 44 ? 3.381 -12.359 0.353 1 92.5 44 TYR B CA 1
ATOM 960 C C . TYR B 1 44 ? 3.324 -13.516 -0.639 1 92.5 44 TYR B C 1
ATOM 962 O O . TYR B 1 44 ? 3.205 -14.68 -0.242 1 92.5 44 TYR B O 1
ATOM 970 N N . TYR B 1 45 ? 3.428 -13.188 -1.938 1 91.81 45 TYR B N 1
ATOM 971 C CA . TYR B 1 45 ? 3.379 -14.211 -2.973 1 91.81 45 TYR B CA 1
ATOM 972 C C . TYR B 1 45 ? 4.559 -15.172 -2.85 1 91.81 45 TYR B C 1
ATOM 974 O O . TYR B 1 45 ? 4.395 -16.391 -2.951 1 91.81 45 TYR B O 1
ATOM 982 N N . LEU B 1 46 ? 5.73 -14.617 -2.619 1 89.69 46 LEU B N 1
ATOM 983 C CA . LEU B 1 46 ? 6.93 -15.438 -2.463 1 89.69 46 LEU B CA 1
ATOM 984 C C . LEU B 1 46 ? 6.809 -16.359 -1.25 1 89.69 46 LEU B C 1
ATOM 986 O O . LEU B 1 46 ? 7.172 -17.531 -1.316 1 89.69 46 LEU B O 1
ATOM 990 N N . ALA B 1 47 ? 6.301 -15.883 -0.191 1 90.69 47 ALA B N 1
ATOM 991 C CA . ALA B 1 47 ? 6.105 -16.672 1.021 1 90.69 47 ALA B CA 1
ATOM 992 C C . ALA B 1 47 ? 5.102 -17.797 0.784 1 90.69 47 ALA B C 1
ATOM 994 O O . ALA B 1 47 ? 5.301 -18.922 1.244 1 90.69 47 ALA B O 1
ATOM 995 N N . SER B 1 48 ? 4.078 -17.469 0.065 1 89.06 48 SER B N 1
ATOM 996 C CA . SER B 1 48 ? 3.053 -18.453 -0.248 1 89.06 48 SER B CA 1
ATOM 997 C C . SER B 1 48 ? 3.607 -19.562 -1.137 1 89.06 48 SER B C 1
ATOM 999 O O . SER B 1 48 ? 3.268 -20.734 -0.96 1 89.06 48 SER B O 1
ATOM 1001 N N . GLN B 1 49 ? 4.422 -19.156 -2.076 1 87.69 49 GLN B N 1
ATOM 1002 C CA . GLN B 1 49 ? 5.035 -20.125 -2.965 1 87.69 49 GLN B CA 1
ATOM 1003 C C . GLN B 1 49 ? 5.934 -21.094 -2.189 1 87.69 49 GLN B C 1
ATOM 1005 O O . GLN B 1 49 ? 5.953 -22.297 -2.463 1 87.69 49 GLN B O 1
ATOM 1010 N N . VAL B 1 50 ? 6.641 -20.516 -1.239 1 85.31 50 VAL B N 1
ATOM 1011 C CA . VAL B 1 50 ? 7.543 -21.328 -0.421 1 85.31 50 VAL B CA 1
ATOM 1012 C C . VAL B 1 50 ? 6.738 -22.312 0.424 1 85.31 50 VAL B C 1
ATOM 1014 O O . VAL B 1 50 ? 7.09 -23.484 0.523 1 85.31 50 VAL B O 1
ATOM 1017 N N . ARG B 1 51 ? 5.723 -21.797 0.933 1 86.44 51 ARG B N 1
ATOM 1018 C CA . ARG B 1 51 ? 4.855 -22.641 1.752 1 86.44 51 ARG B CA 1
ATOM 1019 C C . ARG B 1 51 ? 4.246 -23.766 0.924 1 86.44 51 ARG B C 1
ATOM 1021 O O . ARG B 1 51 ? 4.156 -24.906 1.388 1 86.44 51 ARG B O 1
ATOM 1028 N N . GLU B 1 52 ? 3.881 -23.438 -0.23 1 85.94 52 GLU B N 1
ATOM 1029 C CA . GLU B 1 52 ? 3.295 -24.438 -1.118 1 85.94 52 GLU B CA 1
ATOM 1030 C C . GLU B 1 52 ? 4.32 -25.5 -1.502 1 85.94 52 GLU B C 1
ATOM 1032 O O . GLU B 1 52 ? 3.998 -26.688 -1.546 1 85.94 52 GLU B O 1
ATOM 1037 N N . ARG B 1 53 ? 5.5 -25.062 -1.722 1 86.62 53 ARG B N 1
ATOM 1038 C CA . ARG B 1 53 ? 6.57 -25.984 -2.062 1 86.62 53 ARG B CA 1
ATOM 1039 C C . ARG B 1 53 ? 6.879 -26.922 -0.893 1 86.62 53 ARG B C 1
ATOM 1041 O O . ARG B 1 53 ? 7.098 -28.125 -1.086 1 86.62 53 ARG B O 1
ATOM 1048 N N . ILE B 1 54 ? 6.859 -26.359 0.273 1 85.5 54 ILE B N 1
ATOM 1049 C CA . ILE B 1 54 ? 7.113 -27.141 1.473 1 85.5 54 ILE B CA 1
ATOM 1050 C C . ILE B 1 54 ? 5.996 -28.172 1.661 1 85.5 54 ILE B C 1
ATOM 1052 O O . ILE B 1 54 ? 6.258 -29.344 1.94 1 85.5 54 ILE B O 1
ATOM 1056 N N . ARG B 1 55 ? 4.793 -27.75 1.451 1 85.25 55 ARG B N 1
ATOM 1057 C CA . ARG B 1 55 ? 3.629 -28.625 1.599 1 85.25 55 ARG B CA 1
ATOM 1058 C C . ARG B 1 55 ? 3.662 -29.766 0.583 1 85.25 55 ARG B C 1
ATOM 1060 O O . ARG B 1 55 ? 3.377 -30.906 0.923 1 85.25 55 ARG B O 1
ATOM 1067 N N . LYS B 1 56 ? 3.957 -29.438 -0.66 1 86.31 56 LYS B N 1
ATOM 1068 C CA . LYS B 1 56 ? 4.031 -30.453 -1.714 1 86.31 56 LYS B CA 1
ATOM 1069 C C . LYS B 1 56 ? 5.188 -31.422 -1.467 1 86.31 56 LYS B C 1
ATOM 1071 O O . LYS B 1 56 ? 5.062 -32.625 -1.717 1 86.31 56 LYS B O 1
ATOM 1076 N N . GLY B 1 57 ? 6.273 -30.797 -1.053 1 83.06 57 GLY B N 1
ATOM 1077 C CA . GLY B 1 57 ? 7.391 -31.641 -0.694 1 83.06 57 GLY B CA 1
ATOM 1078 C C . GLY B 1 57 ? 7.078 -32.594 0.456 1 83.06 57 GLY B C 1
ATOM 1079 O O . GLY B 1 57 ? 7.422 -33.781 0.411 1 83.06 57 GLY B O 1
ATOM 1080 N N . ASN B 1 58 ? 6.504 -32.062 1.461 1 78.5 58 ASN B N 1
ATOM 1081 C CA . ASN B 1 58 ? 6.105 -32.875 2.604 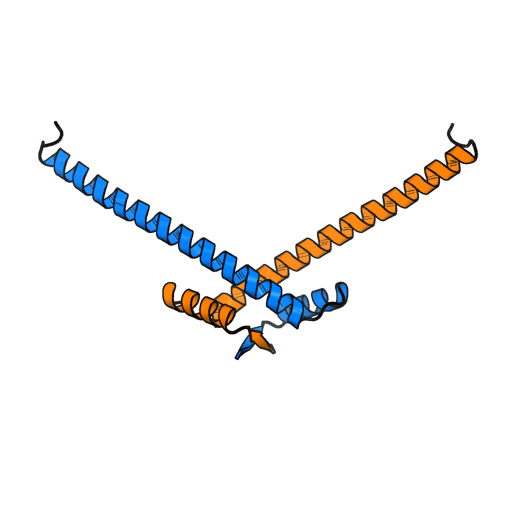1 78.5 58 ASN B CA 1
ATOM 1082 C C . ASN B 1 58 ? 5.066 -33.938 2.209 1 78.5 58 ASN B C 1
ATOM 1084 O O . ASN B 1 58 ? 5.105 -35.062 2.697 1 78.5 58 ASN B O 1
ATOM 1088 N N . ALA B 1 59 ? 4.188 -33.562 1.384 1 78.62 59 ALA B N 1
ATOM 1089 C CA . ALA B 1 59 ? 3.178 -34.469 0.893 1 78.62 59 ALA B CA 1
ATOM 1090 C C . ALA B 1 59 ? 3.82 -35.625 0.131 1 78.62 59 ALA B C 1
ATOM 1092 O O . ALA B 1 59 ? 3.406 -36.781 0.274 1 78.62 59 ALA B O 1
ATOM 1093 N N . THR B 1 60 ? 4.777 -35.281 -0.626 1 80.62 60 THR B N 1
ATOM 1094 C CA . THR B 1 60 ? 5.512 -36.281 -1.373 1 80.62 60 THR B CA 1
ATOM 1095 C C . THR B 1 60 ? 6.277 -37.219 -0.425 1 80.62 60 THR B C 1
ATOM 1097 O O . THR B 1 60 ? 6.32 -38.438 -0.63 1 80.62 60 THR B O 1
ATOM 1100 N N . PHE B 1 61 ? 6.793 -36.594 0.584 1 77.06 61 PHE B N 1
ATOM 1101 C CA . PHE B 1 61 ? 7.543 -37.344 1.57 1 77.06 61 PHE B CA 1
ATOM 1102 C C . PHE B 1 61 ? 6.613 -38.25 2.369 1 77.06 61 PHE B C 1
ATOM 1104 O O . PHE B 1 61 ? 6.941 -39.406 2.629 1 77.06 61 PHE B O 1
ATOM 1111 N N . TYR B 1 62 ? 5.621 -37.844 2.73 1 73.5 62 TYR B N 1
ATOM 1112 C CA . TYR B 1 62 ? 4.648 -38.625 3.469 1 73.5 62 TYR B CA 1
ATOM 1113 C C . TYR B 1 62 ? 4.109 -39.781 2.609 1 73.5 62 TYR B C 1
ATOM 1115 O O . TYR B 1 62 ? 3.945 -40.906 3.088 1 73.5 62 TYR B O 1
ATOM 1123 N N . SER B 1 63 ? 3.838 -39.375 1.423 1 78.88 63 SER B N 1
ATOM 1124 C CA . SER B 1 63 ? 3.369 -40.406 0.5 1 78.88 63 SER B CA 1
ATOM 1125 C C . SER B 1 63 ? 4.418 -41.5 0.305 1 78.88 63 SER B C 1
ATOM 1127 O O . SER B 1 63 ? 4.09 -42.688 0.282 1 78.88 63 SER B O 1
ATOM 1129 N N . SER B 1 64 ? 5.555 -41.094 0.257 1 80.75 64 SER B N 1
ATOM 1130 C CA . SER B 1 64 ? 6.633 -42.062 0.117 1 80.75 64 SER B CA 1
ATOM 1131 C C . SER B 1 64 ? 6.797 -42.875 1.386 1 80.75 64 SER B C 1
ATOM 1133 O O . SER B 1 64 ? 6.973 -44.094 1.317 1 80.75 64 SER B O 1
ATOM 1135 N N . GLU B 1 65 ? 6.762 -42.25 2.502 1 75.94 65 GLU B N 1
ATOM 1136 C CA . GLU B 1 65 ? 6.863 -42.938 3.781 1 75.94 65 GLU B CA 1
ATOM 1137 C C . GLU B 1 65 ? 5.699 -43.906 3.975 1 75.94 65 GLU B C 1
ATOM 1139 O O . GLU B 1 65 ? 5.895 -45.031 4.434 1 75.94 65 GLU B O 1
ATOM 1144 N N . GLU B 1 66 ? 4.559 -43.406 3.648 1 75.31 66 GLU B N 1
ATOM 1145 C CA . GLU B 1 66 ? 3.367 -44.25 3.762 1 75.31 66 GLU B CA 1
ATOM 1146 C C . GLU B 1 66 ? 3.447 -45.469 2.834 1 75.31 66 GLU B C 1
ATOM 1148 O O . GLU B 1 66 ? 3.102 -46.594 3.227 1 75.31 66 GLU B O 1
ATOM 1153 N N . VAL B 1 67 ? 3.895 -45.219 1.676 1 73.62 67 VAL B N 1
ATOM 1154 C CA . VAL B 1 67 ? 4.07 -46.312 0.709 1 73.62 67 VAL B CA 1
ATOM 1155 C C . VAL B 1 67 ? 5.141 -47.281 1.208 1 73.62 67 VAL B C 1
ATOM 1157 O O . VAL B 1 67 ? 4.961 -48.5 1.143 1 73.62 67 VAL B O 1
ATOM 1160 N N . ARG B 1 68 ? 6.176 -46.719 1.791 1 81.75 68 ARG B N 1
ATOM 1161 C CA . ARG B 1 68 ? 7.234 -47.562 2.33 1 81.75 68 ARG B CA 1
ATOM 1162 C C . ARG B 1 68 ? 6.727 -48.375 3.516 1 81.75 68 ARG B C 1
ATOM 1164 O O . ARG B 1 68 ? 7.039 -49.562 3.633 1 81.75 68 ARG B O 1
ATOM 1171 N N . LYS B 1 69 ? 6.02 -47.812 4.324 1 81.12 69 LYS B N 1
ATOM 1172 C CA . LYS B 1 69 ? 5.445 -48.5 5.477 1 81.12 69 LYS B CA 1
ATOM 1173 C C . LYS B 1 69 ? 4.512 -49.625 5.035 1 81.12 69 LYS B C 1
ATOM 1175 O O . LYS B 1 69 ? 4.562 -50.719 5.574 1 81.12 69 LYS B O 1
ATOM 1180 N N . GLU B 1 70 ? 3.797 -49.344 4.082 1 78.75 70 GLU B N 1
ATOM 1181 C CA . GLU B 1 70 ? 2.826 -50.312 3.586 1 78.75 70 GLU B CA 1
ATOM 1182 C C . GLU B 1 70 ? 3.521 -51.5 2.938 1 78.75 70 GLU B C 1
ATOM 1184 O O . GLU B 1 70 ? 3.037 -52.625 3.025 1 78.75 70 GLU B O 1
ATOM 1189 N N . LEU B 1 71 ? 4.562 -51.188 2.4 1 83.19 71 LEU B N 1
ATOM 1190 C CA . LEU B 1 71 ? 5.305 -52.25 1.736 1 83.19 71 LEU B CA 1
ATOM 1191 C C . LEU B 1 71 ? 6.289 -52.938 2.697 1 83.19 71 LEU B C 1
ATOM 1193 O O . LEU B 1 71 ? 6.984 -53.875 2.326 1 83.19 71 LEU B O 1
ATOM 1197 N N . GLY B 1 72 ? 6.371 -52.438 3.871 1 78.62 72 GLY B N 1
ATOM 1198 C CA . GLY B 1 72 ? 7.23 -53.031 4.875 1 78.62 72 GLY B CA 1
ATOM 1199 C C . GLY B 1 72 ? 8.688 -52.656 4.727 1 78.62 72 GLY B C 1
ATOM 1200 O O . GLY B 1 72 ? 9.578 -53.438 5.086 1 78.62 72 GLY B O 1
ATOM 1201 N N . LEU B 1 73 ? 8.82 -51.75 4.105 1 74.12 73 LEU B N 1
ATOM 1202 C CA . LEU B 1 73 ? 10.195 -51.344 3.812 1 74.12 73 LEU B CA 1
ATOM 1203 C C . LEU B 1 73 ? 10.742 -50.406 4.891 1 74.12 73 LEU B C 1
ATOM 1205 O O . LEU B 1 73 ? 11.836 -49.875 4.742 1 74.12 73 LEU B O 1
ATOM 1209 N N . ASP B 1 74 ? 9.984 -50.031 5.82 1 69.19 74 ASP B N 1
ATOM 1210 C CA . ASP B 1 74 ? 10.422 -49.188 6.918 1 69.19 74 ASP B CA 1
ATOM 1211 C C . ASP B 1 74 ? 11.398 -49.906 7.828 1 69.19 74 ASP B C 1
ATOM 1213 O O . ASP B 1 74 ? 11.062 -50.938 8.398 1 69.19 74 ASP B O 1
ATOM 1217 N N . ASP B 1 75 ? 12.578 -50.375 7.473 1 52.34 75 ASP B N 1
ATOM 1218 C CA . ASP B 1 75 ? 13.438 -50.844 8.539 1 52.34 75 ASP B CA 1
ATOM 1219 C C . ASP B 1 75 ? 13.797 -49.719 9.516 1 52.34 75 ASP B C 1
ATOM 1221 O O . ASP B 1 75 ? 13.984 -48.594 9.109 1 52.34 75 ASP B O 1
#

Solvent-accessible surface area (backbone atoms only — not comparable to full-atom values): 8156 Å² total; per-residue (Å²): 89,76,46,78,41,78,38,58,65,68,57,49,51,51,46,51,49,53,16,64,76,69,73,48,50,58,67,56,53,51,50,53,24,44,55,53,32,50,53,51,51,50,51,51,50,53,52,49,51,50,50,48,49,51,49,52,50,49,49,52,49,46,50,47,49,51,53,31,51,72,69,62,61,65,122,89,76,44,80,41,78,38,59,64,68,58,49,50,51,45,51,50,52,16,64,76,68,74,48,50,58,68,57,51,50,51,54,22,44,56,52,32,50,54,52,50,51,50,51,51,53,52,50,50,50,50,49,50,50,50,54,49,48,49,52,47,47,52,49,50,51,51,30,50,73,70,62,63,65,122

pLDDT: mean 88.51, std 8.52, range [52.25, 97.5]

InterPro domains:
  IPR010985 Ribbon-helix-helix [SSF47598] (2-42)
  IPR046257 Protein of unknown function DUF6290 [PF19807] (2-71)

Foldseek 3Di:
DDDDDDDDPVVVVVLVVVCVVVVHDSVVCCVVCVVVVVVVVVVVVVVVVVVVVVVVVVVVVVVVVVVCVVVVNPD/DDDDDDDDPVVVVVLVVVCVVVVHDSVVVCVVCVVVVVVVVVVVVVVVVVVVVVVVVVVVVVVVVVVCVVVVNPD

Radius of gyration: 26.35 Å; Cα contacts (8 Å, 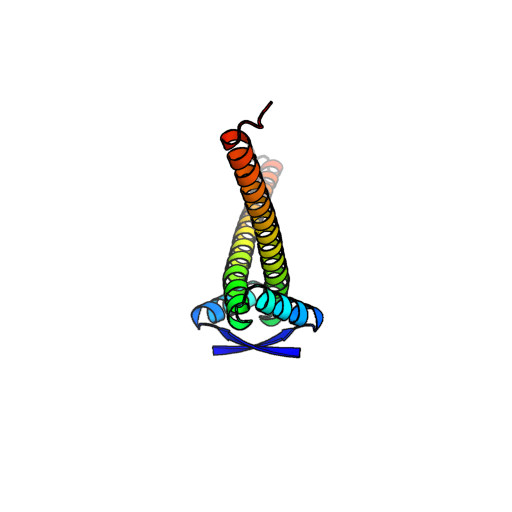|Δi|>4): 91; chains: 2; bounding box: 29×85×65 Å

Nearest PDB structures (foldseek):
  7vp2-assembly1_B  TM=6.158E-01  e=4.869E+00  Arabidopsis thaliana

Organism: NCBI:txid1094491

Secondary structure (DSSP, 8-state):
-EEEEE--HHHHHHHHHHHHHHT--HHHHHHHHHHHHHHHHHHHHHHHHHHHHHHHHHHHHHHHHHHHHHHT---/-EEEEE--HHHHHHHHHHHHHHT--HHHHHHHHHHHHHHHHHHHHHHHHHHHHHHHHHHHHHHHHHHHHHHT---

Sequence (150 aa):
MTISIRLPSELEARLNNLALKTGRTKSFYLREIIEQGIEDAEDYYLASQVRERIRKGNATFYSSEEVRKELGLDDMTISIRLPSELEARLNNLALKTGRTKSFYLREIIEQGIEDAEDYYLASQVRERIRKGNATFYSSEEVRKELGLDD